Protein AF-A0AAV5A1U4-F1 (afdb_monomer)

Solvent-accessible surface area (backbone atoms only — not comparable to full-atom values): 5300 Å² total; per-residue (Å²): 130,87,66,90,68,62,92,54,95,63,76,71,74,65,72,47,90,89,53,77,76,76,58,66,82,44,46,66,75,99,74,33,49,88,55,48,71,59,50,55,55,47,49,52,51,52,53,52,51,48,62,73,75,46,87,90,74,83,73,100,62,89,70,80,87,67,86,73,82,72,96,77,82,85,129

Radius of gyration: 17.03 Å; Cα contacts (8 Å, |Δi|>4): 13; chains: 1; bounding box: 40×38×38 Å

Structure (mmCIF, N/CA/C/O backbone):
data_AF-A0AAV5A1U4-F1
#
_entry.id   AF-A0AAV5A1U4-F1
#
loop_
_atom_site.group_PDB
_atom_site.id
_atom_site.type_symbol
_atom_site.label_atom_id
_atom_site.label_alt_id
_atom_site.label_comp_id
_atom_site.label_asym_id
_atom_site.label_entity_id
_atom_site.label_seq_id
_atom_site.pdbx_PDB_ins_code
_atom_site.Cartn_x
_atom_site.Cartn_y
_atom_site.Cartn_z
_atom_site.occupancy
_atom_site.B_iso_or_equiv
_atom_site.auth_seq_id
_atom_site.auth_comp_id
_atom_site.auth_asym_id
_atom_site.auth_atom_id
_atom_site.pdbx_PDB_model_num
ATOM 1 N N . MET A 1 1 ? -5.705 -4.668 -15.009 1.00 65.94 1 MET A N 1
ATOM 2 C CA . MET A 1 1 ? -4.323 -5.214 -15.090 1.00 65.94 1 MET A CA 1
ATOM 3 C C . MET A 1 1 ? -4.084 -6.432 -14.177 1.00 65.94 1 MET A C 1
ATOM 5 O O . MET A 1 1 ? -3.061 -7.078 -14.347 1.00 65.94 1 MET A O 1
ATOM 9 N N . TYR A 1 2 ? -5.023 -6.809 -13.288 1.00 71.62 2 TYR A N 1
ATOM 10 C CA . TYR A 1 2 ? -4.920 -7.992 -12.407 1.00 71.62 2 TYR A CA 1
ATOM 11 C C . TYR A 1 2 ? -6.279 -8.699 -12.178 1.00 71.62 2 TYR A C 1
ATOM 13 O O . TYR A 1 2 ? -6.606 -9.049 -11.049 1.00 71.62 2 TYR A O 1
ATOM 21 N N . GLY A 1 3 ? -7.105 -8.870 -13.218 1.00 77.75 3 GLY A N 1
ATOM 22 C CA . GLY A 1 3 ? -8.424 -9.513 -13.089 1.00 77.75 3 GLY A CA 1
ATOM 23 C C . GLY A 1 3 ? -9.470 -8.978 -14.064 1.00 77.75 3 GLY A C 1
ATOM 24 O O . GLY A 1 3 ? -9.123 -8.221 -14.971 1.00 77.75 3 GLY A O 1
ATOM 25 N N . GLU A 1 4 ? -10.720 -9.398 -13.861 1.00 81.19 4 GLU A N 1
ATOM 26 C CA . GLU A 1 4 ? -11.909 -9.007 -14.640 1.00 81.19 4 GLU A CA 1
ATOM 27 C C . GLU A 1 4 ? -12.586 -7.755 -14.041 1.00 81.19 4 GLU A C 1
ATOM 29 O O . GLU A 1 4 ? -13.013 -6.870 -14.773 1.00 81.19 4 GLU A O 1
ATOM 34 N N . ASP A 1 5 ? -12.563 -7.621 -12.713 1.00 86.06 5 ASP A N 1
ATOM 35 C CA . ASP A 1 5 ? -13.098 -6.516 -11.906 1.00 86.06 5 ASP A CA 1
ATOM 36 C C . ASP A 1 5 ? -12.036 -5.426 -11.655 1.00 86.06 5 ASP A C 1
ATOM 38 O O . ASP A 1 5 ? -11.620 -5.152 -10.525 1.00 86.06 5 ASP A O 1
ATOM 42 N N . VAL A 1 6 ? -11.514 -4.853 -12.744 1.00 84.75 6 VAL A N 1
ATOM 43 C CA . VAL A 1 6 ? -10.394 -3.891 -12.691 1.00 84.75 6 VAL A CA 1
ATOM 44 C C . VAL A 1 6 ? -10.790 -2.501 -12.206 1.00 84.75 6 VAL A C 1
ATOM 46 O O . VAL A 1 6 ? -9.930 -1.809 -11.664 1.00 84.75 6 VAL A O 1
ATOM 49 N N . ASP A 1 7 ? -12.050 -2.119 -12.405 1.00 87.94 7 ASP A N 1
ATOM 50 C CA . ASP A 1 7 ? -12.585 -0.806 -12.030 1.00 87.94 7 ASP A CA 1
ATOM 51 C C . ASP A 1 7 ? -13.115 -0.793 -10.585 1.00 87.94 7 ASP A C 1
ATOM 53 O O . ASP A 1 7 ? -13.277 0.267 -9.988 1.00 87.94 7 ASP A O 1
ATOM 57 N N . ASP A 1 8 ? -13.310 -1.973 -9.988 1.00 88.56 8 ASP A N 1
ATOM 58 C CA . ASP A 1 8 ? -13.789 -2.124 -8.618 1.00 88.56 8 ASP A CA 1
ATOM 59 C C . ASP A 1 8 ? -12.627 -2.215 -7.622 1.00 88.56 8 ASP A C 1
ATOM 61 O O . ASP A 1 8 ? -11.635 -2.917 -7.846 1.00 88.56 8 ASP A O 1
ATOM 65 N N . PHE A 1 9 ? -12.758 -1.585 -6.451 1.00 86.50 9 PHE A N 1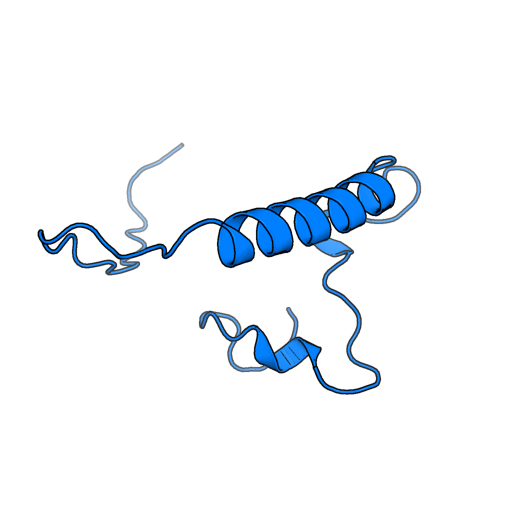
ATOM 66 C CA . PHE A 1 9 ? -11.806 -1.773 -5.353 1.00 86.50 9 PHE A CA 1
ATOM 67 C C . PHE A 1 9 ? -12.062 -3.100 -4.611 1.00 86.50 9 PHE A C 1
ATOM 69 O O . PHE A 1 9 ? -12.850 -3.171 -3.671 1.00 86.50 9 PHE A O 1
ATOM 76 N N . ASN A 1 10 ? -11.362 -4.165 -5.010 1.00 87.62 10 ASN A N 1
ATOM 77 C CA . ASN A 1 10 ? -11.432 -5.496 -4.397 1.00 87.62 10 ASN A CA 1
ATOM 78 C C . ASN A 1 10 ? -10.029 -5.996 -3.968 1.00 87.62 10 ASN A C 1
ATOM 80 O O . ASN A 1 10 ? -9.328 -6.657 -4.737 1.00 87.62 10 ASN A O 1
ATOM 84 N N . PRO A 1 11 ? -9.583 -5.710 -2.729 1.00 87.44 11 PRO A N 1
ATOM 85 C CA . PRO A 1 11 ? -8.261 -6.122 -2.248 1.00 87.44 11 PRO A CA 1
ATOM 86 C C . PRO A 1 11 ? -8.116 -7.645 -2.077 1.00 87.44 11 PRO A C 1
ATOM 88 O O . PRO A 1 11 ? -7.002 -8.163 -2.148 1.00 87.44 11 PRO A O 1
ATOM 91 N N . ALA A 1 12 ? -9.218 -8.389 -1.913 1.00 88.38 12 ALA A N 1
ATOM 92 C CA . ALA A 1 12 ? -9.186 -9.840 -1.704 1.00 88.38 12 ALA A CA 1
ATOM 93 C C . ALA A 1 12 ? -8.628 -10.616 -2.913 1.00 88.38 12 ALA A C 1
ATOM 95 O O . ALA A 1 12 ? -8.212 -11.769 -2.769 1.00 88.38 12 ALA A O 1
ATOM 96 N N . ARG A 1 13 ? -8.558 -9.988 -4.096 1.00 85.44 13 ARG A N 1
ATOM 97 C CA . ARG A 1 13 ? -7.980 -10.585 -5.311 1.00 85.44 13 ARG A CA 1
ATOM 98 C C . ARG A 1 13 ? -6.515 -11.019 -5.145 1.00 85.44 13 ARG A C 1
ATOM 100 O O . ARG A 1 13 ? -6.085 -11.938 -5.835 1.00 85.44 13 ARG A O 1
ATOM 107 N N . PHE A 1 14 ? -5.777 -10.395 -4.226 1.00 86.06 14 PHE A N 1
ATOM 108 C CA . PHE A 1 14 ? -4.356 -10.667 -3.976 1.00 86.06 14 PHE A CA 1
ATOM 109 C C . PHE A 1 14 ? -4.109 -11.704 -2.867 1.00 86.06 14 PHE A C 1
ATOM 111 O O . PHE A 1 14 ? -2.964 -12.005 -2.561 1.00 86.06 14 PHE A O 1
ATOM 118 N N . LEU A 1 15 ? -5.160 -12.283 -2.271 1.00 87.19 15 LEU A N 1
ATOM 119 C CA . LEU A 1 15 ? -5.021 -13.266 -1.185 1.00 87.19 15 LEU A CA 1
ATOM 120 C C . LEU A 1 15 ? -4.737 -14.699 -1.684 1.00 87.19 15 LEU A C 1
ATOM 122 O O . LEU A 1 15 ? -4.393 -15.572 -0.893 1.00 87.19 15 LEU A O 1
ATOM 126 N N . LYS A 1 16 ? -4.922 -14.973 -2.983 1.00 82.25 16 LYS A N 1
ATOM 127 C CA . LYS A 1 16 ? -4.721 -16.309 -3.569 1.00 82.25 16 LYS A CA 1
ATOM 128 C C . LYS A 1 16 ? -3.245 -16.571 -3.873 1.00 82.25 16 LYS A C 1
ATOM 130 O O . LYS A 1 16 ? -2.581 -15.738 -4.488 1.00 82.25 16 LYS A O 1
ATOM 135 N N . ASP A 1 17 ? -2.780 -17.778 -3.555 1.00 74.12 17 ASP A N 1
ATOM 136 C CA . ASP A 1 17 ? -1.421 -18.221 -3.871 1.00 74.12 17 ASP A CA 1
ATOM 137 C C . ASP A 1 17 ? -1.126 -18.139 -5.378 1.00 74.12 17 ASP A C 1
ATOM 139 O O . ASP A 1 17 ? -1.912 -18.582 -6.220 1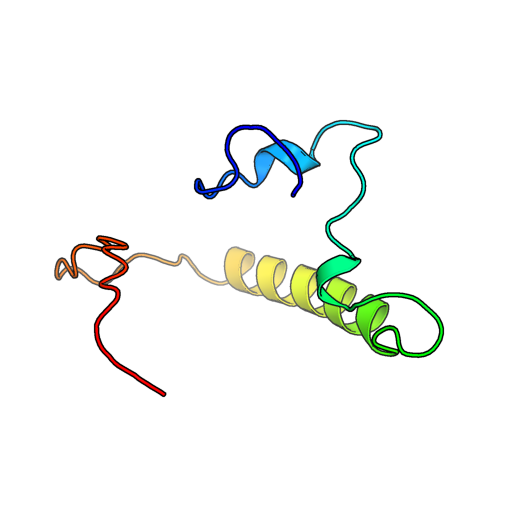.00 74.12 17 ASP A O 1
ATOM 143 N N . GLY A 1 18 ? 0.035 -17.577 -5.721 1.00 72.50 18 GLY A N 1
ATOM 144 C CA . GLY A 1 18 ? 0.503 -17.437 -7.104 1.00 72.50 18 GLY A CA 1
ATOM 145 C C . GLY A 1 18 ? 0.044 -16.165 -7.824 1.00 72.50 18 GLY A C 1
ATOM 146 O O . GLY A 1 18 ? 0.493 -15.916 -8.947 1.00 72.50 18 GLY A O 1
ATOM 147 N N . VAL A 1 19 ? -0.793 -15.332 -7.197 1.00 75.38 19 VAL A N 1
ATOM 148 C CA . VAL A 1 19 ? -1.053 -13.971 -7.683 1.00 75.38 19 VAL A CA 1
ATOM 149 C C . VAL A 1 19 ? 0.168 -13.110 -7.365 1.00 75.38 19 VAL A C 1
ATOM 151 O O . VAL A 1 19 ? 0.641 -13.083 -6.235 1.00 75.38 19 VAL A O 1
ATOM 154 N N . LYS A 1 20 ? 0.720 -12.433 -8.380 1.00 70.56 20 LYS A N 1
ATOM 155 C CA . LYS A 1 20 ? 1.827 -11.496 -8.167 1.00 70.56 20 LYS A CA 1
ATOM 156 C C . LYS A 1 20 ? 1.324 -10.268 -7.424 1.00 70.56 20 LYS A C 1
ATOM 158 O O . LYS A 1 20 ? 0.322 -9.682 -7.840 1.00 70.56 20 LYS A O 1
ATOM 163 N N . ASP A 1 21 ? 2.085 -9.850 -6.421 1.00 71.62 21 ASP A N 1
ATOM 164 C CA . ASP A 1 21 ? 1.902 -8.555 -5.786 1.00 71.62 21 ASP A CA 1
ATOM 165 C C . ASP A 1 21 ? 1.952 -7.428 -6.834 1.00 71.62 21 ASP A C 1
ATOM 167 O O . ASP A 1 21 ? 2.649 -7.542 -7.858 1.00 71.62 21 ASP A O 1
ATOM 171 N N . PRO A 1 22 ? 1.191 -6.339 -6.630 1.00 74.44 22 PRO A N 1
ATOM 172 C CA . PRO A 1 22 ? 1.100 -5.223 -7.565 1.00 74.44 22 PRO A CA 1
ATOM 173 C C . PRO A 1 22 ? 2.360 -4.328 -7.565 1.00 74.44 22 PRO A C 1
ATOM 175 O O . PRO A 1 22 ? 2.268 -3.104 -7.658 1.00 74.44 22 PRO A O 1
ATOM 178 N N . ASP A 1 23 ? 3.554 -4.929 -7.561 1.00 78.12 23 ASP A N 1
ATOM 179 C CA . ASP A 1 23 ? 4.873 -4.273 -7.562 1.00 78.12 23 ASP A CA 1
ATOM 180 C C . ASP A 1 23 ? 5.090 -3.335 -8.756 1.00 78.12 23 ASP A C 1
ATOM 182 O O . ASP A 1 23 ? 5.978 -2.480 -8.742 1.00 78.12 23 ASP A O 1
ATOM 186 N N . VAL A 1 24 ? 4.269 -3.469 -9.804 1.00 84.19 24 VAL A N 1
ATOM 187 C CA . VAL A 1 24 ? 4.268 -2.564 -10.961 1.00 84.19 24 VAL A CA 1
ATOM 188 C C . VAL A 1 24 ? 4.009 -1.111 -10.564 1.00 84.19 24 VAL A C 1
ATOM 190 O O . VAL A 1 24 ? 4.444 -0.218 -11.290 1.00 84.19 24 VAL A O 1
ATOM 193 N N . ALA A 1 25 ? 3.383 -0.863 -9.406 1.00 87.44 25 ALA A N 1
ATOM 194 C CA . ALA A 1 25 ? 3.218 0.475 -8.839 1.00 87.44 25 ALA A CA 1
ATOM 195 C C . ALA A 1 25 ? 4.565 1.191 -8.609 1.00 87.44 25 ALA A C 1
ATOM 197 O O . ALA A 1 25 ? 4.649 2.413 -8.715 1.00 87.44 25 ALA A O 1
ATOM 198 N N . PHE A 1 26 ? 5.641 0.435 -8.372 1.00 91.50 26 PHE A N 1
ATOM 199 C CA . PHE A 1 26 ? 7.002 0.948 -8.200 1.00 91.50 26 PHE A CA 1
ATOM 200 C C . PHE A 1 26 ? 7.831 0.956 -9.496 1.00 91.50 26 PHE A C 1
ATOM 202 O O . PHE A 1 26 ? 9.020 1.301 -9.478 1.00 91.50 26 PHE A O 1
ATOM 209 N N . GLY A 1 27 ? 7.222 0.586 -10.625 1.00 90.56 27 GLY A N 1
ATOM 210 C CA . GLY A 1 27 ? 7.873 0.470 -11.925 1.00 90.56 27 GLY A CA 1
ATOM 211 C C . GLY A 1 27 ? 8.669 -0.826 -12.106 1.00 90.56 27 GLY A C 1
ATOM 212 O O . GLY A 1 27 ? 8.618 -1.752 -11.301 1.00 90.56 27 GLY A O 1
ATOM 213 N N . PHE A 1 28 ? 9.419 -0.909 -13.205 1.00 90.00 28 PHE A N 1
ATOM 214 C CA . PHE A 1 28 ? 10.156 -2.113 -13.596 1.00 90.00 28 PHE A CA 1
ATOM 215 C C . PHE A 1 28 ? 11.528 -1.796 -14.207 1.00 90.00 28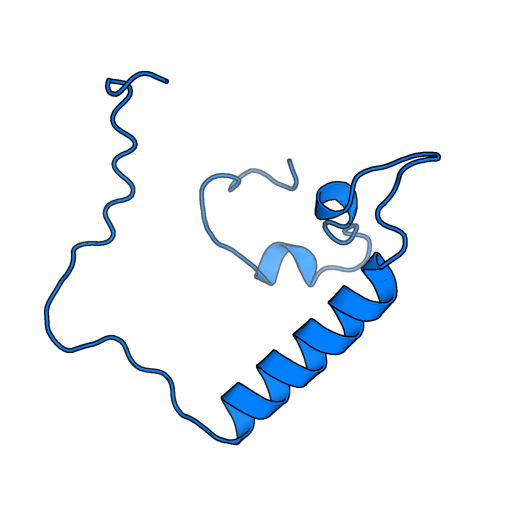 PHE A C 1
ATOM 217 O O . PHE A 1 28 ? 11.819 -0.681 -14.645 1.00 90.00 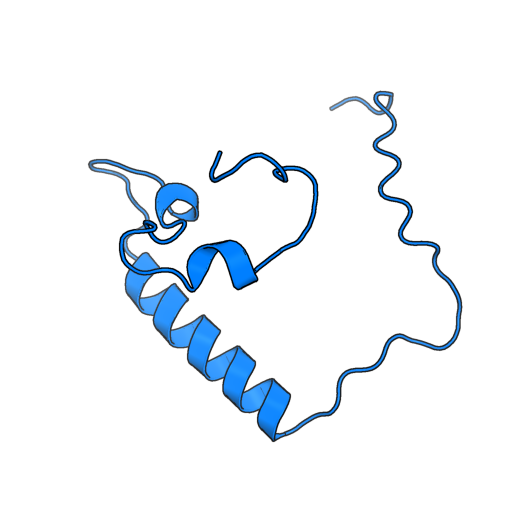28 PHE A O 1
ATOM 224 N N . GLY A 1 29 ? 12.390 -2.815 -14.258 1.00 90.69 29 GLY A N 1
ATOM 225 C CA . GLY A 1 29 ? 13.712 -2.736 -14.875 1.00 90.69 29 GLY A CA 1
ATOM 226 C C . GLY A 1 29 ? 14.744 -1.973 -14.041 1.00 90.69 29 GLY A C 1
ATOM 227 O O . GLY A 1 29 ? 14.659 -1.894 -12.820 1.00 90.69 29 GLY A O 1
ATOM 228 N N . ARG A 1 30 ? 15.754 -1.405 -14.713 1.00 93.62 30 ARG A N 1
ATOM 229 C CA . ARG A 1 30 ? 16.918 -0.766 -14.062 1.00 93.62 30 ARG A CA 1
ATOM 230 C C . ARG A 1 30 ? 16.593 0.508 -13.269 1.00 93.62 30 ARG A C 1
ATOM 232 O O . ARG A 1 30 ? 17.446 0.975 -12.528 1.00 93.62 30 ARG A O 1
ATOM 239 N N . ARG A 1 31 ? 15.403 1.086 -13.460 1.00 94.00 31 ARG A N 1
ATOM 240 C CA . ARG A 1 31 ? 14.926 2.298 -12.769 1.00 94.00 31 ARG A CA 1
ATOM 241 C C . ARG A 1 31 ? 13.724 2.019 -11.863 1.00 94.00 31 ARG A C 1
ATOM 243 O O . ARG A 1 31 ? 12.957 2.931 -11.578 1.00 94.00 31 ARG A O 1
ATOM 250 N N . VAL A 1 32 ? 13.543 0.766 -11.447 1.00 94.38 32 VAL A N 1
ATOM 251 C CA . VAL A 1 32 ? 12.551 0.421 -10.425 1.00 94.38 32 VAL A CA 1
ATOM 252 C C . VAL A 1 32 ? 12.808 1.226 -9.151 1.00 94.38 32 VAL A C 1
ATOM 254 O O . VAL A 1 32 ? 13.968 1.493 -8.825 1.00 94.38 32 VAL A O 1
ATOM 257 N N . CYS A 1 33 ? 11.743 1.623 -8.449 1.00 94.62 33 CYS A N 1
ATOM 258 C CA . CYS A 1 33 ? 11.860 2.405 -7.223 1.00 94.62 33 CYS A CA 1
ATOM 259 C C . CYS A 1 33 ? 12.838 1.725 -6.247 1.00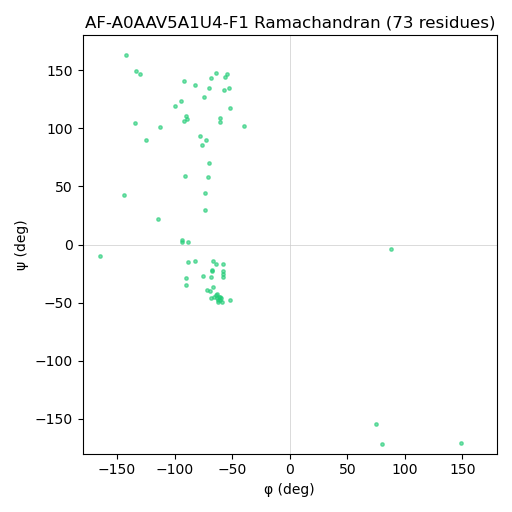 94.62 33 CYS A C 1
ATOM 261 O O . CYS A 1 33 ? 12.558 0.613 -5.781 1.00 94.62 33 CYS A O 1
ATOM 263 N N . PRO A 1 34 ? 13.969 2.370 -5.898 1.00 94.94 34 PRO A N 1
ATOM 264 C CA . PRO A 1 34 ? 14.940 1.777 -4.982 1.00 94.94 34 PRO A CA 1
ATOM 265 C C . PRO A 1 34 ? 14.377 1.652 -3.560 1.00 94.94 34 PRO A C 1
ATOM 267 O O . PRO A 1 34 ? 14.843 0.824 -2.784 1.00 94.94 34 PRO A O 1
ATOM 270 N N . GLY A 1 35 ? 13.357 2.451 -3.230 1.00 95.00 35 GLY A N 1
ATOM 271 C CA . GLY A 1 35 ? 12.696 2.461 -1.930 1.00 95.00 35 GLY A CA 1
ATOM 272 C C . GLY A 1 35 ? 11.534 1.479 -1.780 1.00 95.00 35 GLY A C 1
ATOM 273 O O . GLY A 1 35 ? 10.929 1.492 -0.715 1.00 95.00 35 GLY A O 1
ATOM 274 N N . ARG A 1 36 ? 11.206 0.644 -2.782 1.00 92.69 36 ARG A N 1
ATOM 275 C CA . ARG A 1 36 ? 9.990 -0.203 -2.759 1.00 92.69 36 ARG A CA 1
ATOM 276 C C . ARG A 1 36 ? 9.863 -1.047 -1.485 1.00 92.69 36 ARG A C 1
ATOM 278 O O . ARG A 1 36 ? 8.870 -0.964 -0.786 1.00 92.69 36 ARG A O 1
ATOM 285 N N . TRP A 1 37 ? 10.942 -1.726 -1.094 1.00 93.19 37 TRP A N 1
ATOM 286 C CA . TRP A 1 37 ? 10.944 -2.618 0.066 1.00 93.19 37 TRP A CA 1
ATOM 287 C C . TRP A 1 37 ? 10.755 -1.867 1.387 1.00 93.19 37 TRP A C 1
ATOM 289 O O . TRP A 1 37 ? 10.104 -2.356 2.311 1.00 93.19 37 TRP A O 1
ATOM 299 N N . MET A 1 38 ? 11.338 -0.667 1.472 1.00 96.12 38 MET A N 1
ATOM 300 C CA . MET A 1 38 ? 11.168 0.212 2.623 1.00 96.12 38 MET A CA 1
ATOM 301 C C . MET A 1 38 ? 9.731 0.732 2.676 1.00 96.12 38 MET A C 1
ATOM 303 O O . MET A 1 38 ? 9.123 0.687 3.740 1.00 96.12 38 MET A O 1
ATOM 307 N N . ALA A 1 39 ? 9.194 1.180 1.540 1.00 94.56 39 ALA A N 1
ATOM 308 C CA . ALA A 1 39 ? 7.834 1.688 1.433 1.00 94.56 39 ALA A CA 1
ATOM 309 C C . ALA A 1 39 ? 6.800 0.614 1.803 1.00 94.56 39 ALA A C 1
ATOM 311 O O . ALA A 1 39 ? 5.927 0.899 2.616 1.00 94.56 39 ALA A O 1
ATOM 312 N N . ASP A 1 40 ? 6.943 -0.617 1.306 1.00 92.50 40 ASP A N 1
ATOM 313 C CA . ASP A 1 40 ? 6.032 -1.727 1.620 1.00 92.50 40 ASP A CA 1
ATOM 314 C C . ASP A 1 40 ? 6.021 -2.043 3.118 1.00 92.50 40 ASP A C 1
ATOM 3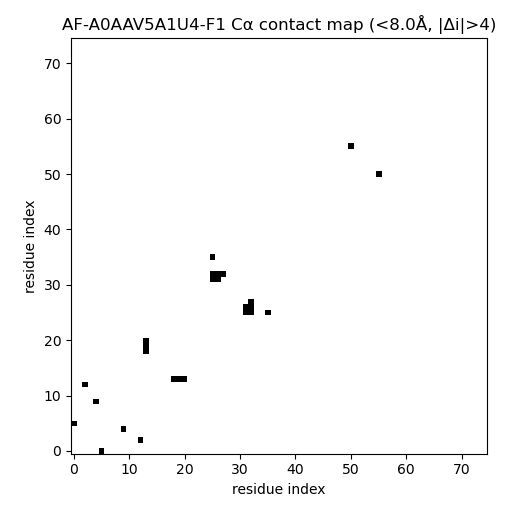16 O O . ASP A 1 40 ? 4.965 -2.104 3.753 1.00 92.50 40 ASP A O 1
ATOM 320 N N . SER A 1 41 ? 7.211 -2.161 3.713 1.00 95.19 41 SER A N 1
ATOM 321 C CA . SER A 1 41 ? 7.351 -2.428 5.148 1.00 95.19 41 SER A CA 1
ATOM 322 C C . SER A 1 41 ? 6.771 -1.288 5.992 1.00 95.19 41 SER A C 1
ATOM 324 O O . SER A 1 41 ? 6.078 -1.526 6.982 1.00 95.19 41 SER A O 1
ATOM 326 N N . GLN A 1 42 ? 7.036 -0.039 5.600 1.00 97.19 42 GLN A N 1
ATOM 327 C CA . GLN A 1 42 ? 6.521 1.141 6.290 1.00 97.19 42 GLN A CA 1
ATOM 328 C C . GLN A 1 42 ? 5.001 1.244 6.174 1.00 97.19 42 GLN A C 1
ATOM 330 O O . GLN A 1 42 ? 4.345 1.488 7.183 1.00 97.19 42 GLN A O 1
ATOM 335 N N . LEU A 1 43 ? 4.431 1.033 4.984 1.00 94.69 43 LEU A N 1
ATOM 336 C CA . LEU A 1 43 ? 2.986 1.066 4.760 1.00 94.69 43 LEU A CA 1
ATOM 337 C C . LEU A 1 43 ? 2.272 0.030 5.621 1.00 94.69 43 LEU A C 1
ATOM 339 O O . LEU A 1 43 ? 1.305 0.375 6.298 1.00 94.69 43 LEU A O 1
ATOM 343 N N . PHE A 1 44 ? 2.785 -1.201 5.663 1.00 94.88 44 PHE A N 1
ATOM 344 C CA . PHE A 1 44 ? 2.208 -2.249 6.499 1.00 94.88 44 PHE A CA 1
ATOM 345 C C . PHE A 1 44 ? 2.188 -1.850 7.981 1.00 94.88 44 PHE A C 1
ATOM 347 O O . PHE A 1 44 ? 1.141 -1.908 8.626 1.00 94.88 44 PHE A O 1
ATOM 354 N N . ILE A 1 45 ? 3.324 -1.384 8.512 1.00 97.88 45 ILE A N 1
ATOM 355 C CA . ILE A 1 45 ? 3.431 -0.974 9.919 1.00 97.88 45 ILE A CA 1
ATOM 356 C C . ILE A 1 45 ? 2.536 0.237 10.211 1.00 97.88 45 ILE A C 1
ATOM 358 O O . ILE A 1 45 ? 1.847 0.260 11.231 1.00 97.88 45 ILE A O 1
ATOM 362 N N . MET A 1 46 ? 2.511 1.243 9.335 1.00 97.94 46 MET A N 1
ATOM 363 C CA . MET A 1 46 ? 1.674 2.431 9.525 1.00 97.94 46 MET A CA 1
ATOM 364 C C . MET A 1 46 ? 0.190 2.070 9.538 1.00 97.94 46 MET A C 1
ATOM 366 O O . MET A 1 46 ? -0.520 2.464 10.456 1.00 97.94 46 MET A O 1
ATOM 370 N N . ILE A 1 47 ? -0.280 1.274 8.575 1.00 96.75 47 ILE A N 1
ATOM 371 C CA . ILE A 1 47 ? -1.687 0.860 8.519 1.00 96.75 47 ILE A CA 1
ATOM 372 C C . ILE A 1 47 ? -2.043 0.026 9.754 1.00 96.75 47 ILE A C 1
ATOM 374 O O . ILE A 1 47 ? -3.048 0.303 10.405 1.00 96.75 47 ILE A O 1
ATOM 378 N N . ALA A 1 48 ? -1.201 -0.941 10.130 1.00 97.38 48 ALA A N 1
ATOM 379 C CA . ALA A 1 48 ? -1.433 -1.768 11.310 1.00 97.38 48 ALA A CA 1
ATOM 380 C C . ALA A 1 48 ? -1.499 -0.935 12.601 1.00 97.38 48 ALA A C 1
ATOM 382 O O . ALA A 1 48 ? -2.405 -1.124 13.409 1.00 97.38 48 ALA A O 1
ATOM 383 N N . THR A 1 49 ? -0.578 0.015 12.783 1.00 98.38 49 THR A N 1
ATOM 384 C CA . THR A 1 49 ? -0.546 0.877 13.977 1.00 98.38 49 THR A CA 1
ATOM 385 C C . THR A 1 49 ? -1.722 1.851 14.022 1.00 98.38 49 THR A C 1
ATOM 387 O O . THR A 1 49 ? -2.320 2.025 15.083 1.00 98.38 49 THR A O 1
ATOM 390 N N . ILE A 1 50 ? -2.107 2.434 12.883 1.00 98.12 50 ILE A N 1
ATOM 391 C CA . ILE A 1 50 ? -3.283 3.308 12.783 1.00 98.12 50 ILE A CA 1
ATOM 392 C C . ILE A 1 50 ? -4.556 2.529 13.127 1.00 98.12 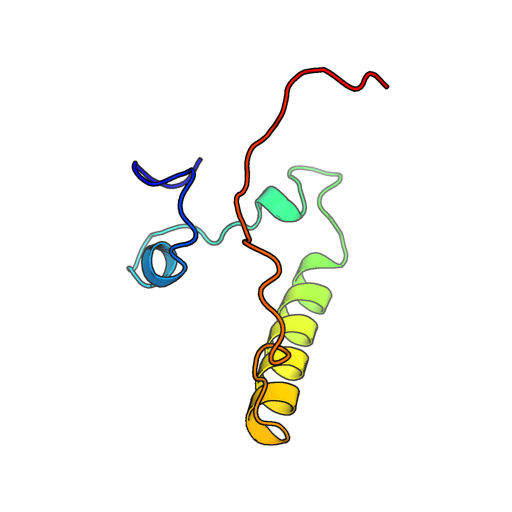50 ILE A C 1
ATOM 394 O O . ILE A 1 50 ? -5.327 2.987 13.965 1.00 98.12 50 ILE A O 1
ATOM 398 N N . LEU A 1 51 ? -4.758 1.348 12.534 1.00 96.75 51 LEU A N 1
ATOM 399 C CA . LEU A 1 51 ? -5.942 0.517 12.788 1.00 96.75 51 LEU A CA 1
ATOM 400 C C . LEU A 1 51 ? -5.972 -0.058 14.209 1.00 96.75 51 LEU A C 1
ATOM 402 O O . LEU A 1 51 ? -7.046 -0.312 14.747 1.00 96.75 51 LEU A O 1
ATOM 406 N N . GLN A 1 52 ? -4.806 -0.264 14.827 1.00 97.88 52 GLN A N 1
ATOM 407 C CA . GLN A 1 52 ? -4.717 -0.679 16.225 1.00 97.88 52 GLN A CA 1
ATOM 408 C C . GLN A 1 52 ? -5.093 0.459 17.185 1.00 97.88 52 GLN A C 1
ATOM 410 O O . GLN A 1 52 ? -5.711 0.204 18.218 1.00 97.88 52 GLN A O 1
ATOM 415 N N . ALA A 1 53 ? -4.693 1.696 16.881 1.00 98.25 53 ALA A N 1
ATOM 416 C CA . ALA A 1 53 ? -4.864 2.840 17.775 1.00 98.25 53 ALA A CA 1
ATOM 417 C C . ALA A 1 53 ? -6.189 3.594 17.571 1.00 98.25 53 ALA A C 1
ATOM 419 O O . ALA A 1 53 ? -6.695 4.198 18.519 1.00 98.25 53 ALA A O 1
ATOM 420 N N . PHE A 1 54 ? -6.750 3.576 16.360 1.00 97.12 54 PHE A N 1
ATOM 421 C CA . PHE A 1 54 ? -7.893 4.401 15.978 1.00 97.12 54 PHE A CA 1
ATOM 422 C C . PHE A 1 54 ? -8.968 3.602 15.243 1.00 97.12 54 PHE A C 1
ATOM 424 O O . PHE A 1 54 ? -8.685 2.687 14.472 1.00 97.12 54 PHE A O 1
ATOM 431 N N . LYS A 1 55 ? -10.223 4.026 15.423 1.00 95.25 55 LYS A N 1
ATOM 432 C CA . LYS A 1 55 ? -11.347 3.626 14.575 1.00 95.25 55 LYS A CA 1
ATOM 433 C C . LYS A 1 55 ? -11.609 4.746 13.570 1.00 95.25 55 LYS A C 1
ATOM 435 O O . LYS A 1 55 ? -11.885 5.871 13.973 1.00 95.25 55 LYS A O 1
ATOM 440 N N . ILE A 1 56 ? -11.487 4.442 12.281 1.00 92.50 56 ILE A N 1
ATOM 441 C CA . ILE A 1 56 ? -11.702 5.404 11.195 1.00 92.50 56 ILE A CA 1
ATOM 442 C C . ILE A 1 56 ? -13.146 5.268 10.720 1.00 92.50 56 ILE A C 1
ATOM 444 O O . ILE A 1 56 ? -13.565 4.179 10.329 1.00 92.50 56 ILE A O 1
ATOM 448 N N . GLU A 1 57 ? -13.895 6.366 10.748 1.00 91.75 57 GLU A N 1
ATOM 449 C CA . GLU A 1 57 ? -15.278 6.432 10.277 1.00 91.75 57 GLU A CA 1
ATOM 450 C C . GLU A 1 57 ? -15.438 7.631 9.327 1.00 91.75 57 GLU A C 1
ATOM 452 O O . GLU A 1 57 ? -14.741 8.640 9.491 1.00 91.75 57 GLU A O 1
ATOM 457 N N . PRO A 1 58 ? -16.301 7.532 8.301 1.00 85.31 58 PRO A N 1
ATOM 458 C CA . PRO A 1 58 ? -16.594 8.657 7.424 1.00 85.31 58 PRO A CA 1
ATOM 459 C C . PRO A 1 58 ? -17.272 9.786 8.208 1.00 85.31 58 PRO A C 1
ATOM 461 O O . PRO A 1 58 ? -18.028 9.546 9.147 1.00 85.31 58 PRO A O 1
ATOM 464 N N . HIS A 1 59 ? -17.018 11.029 7.805 1.00 82.88 59 HIS A N 1
ATOM 465 C CA . HIS A 1 59 ? -17.715 12.180 8.371 1.00 82.88 59 HIS A CA 1
ATOM 466 C C . HIS A 1 59 ? -19.196 12.172 7.954 1.00 82.88 59 HIS A C 1
ATOM 468 O O . HIS A 1 59 ? -19.518 11.827 6.818 1.00 82.88 59 HIS A O 1
ATOM 474 N N . GLU A 1 60 ? -20.086 12.588 8.857 1.00 70.38 60 GLU A N 1
ATOM 475 C CA . GLU A 1 60 ? -21.551 12.430 8.792 1.00 70.38 60 GLU A CA 1
ATOM 476 C C . GLU A 1 60 ? -22.267 13.352 7.774 1.00 70.38 60 GLU A C 1
ATOM 478 O O . GLU A 1 60 ? -23.424 13.729 7.935 1.00 70.38 60 GLU A O 1
ATOM 483 N N . SER A 1 61 ? -21.598 13.725 6.687 1.00 55.47 61 SER A N 1
ATOM 484 C CA . SER A 1 61 ? -22.179 14.519 5.607 1.00 55.47 61 SER A CA 1
ATOM 485 C C . SER A 1 61 ? -21.782 13.896 4.277 1.00 55.47 61 SER A C 1
ATOM 487 O O . SER A 1 61 ? -20.628 14.019 3.866 1.00 55.47 61 SER A O 1
ATOM 489 N N . GLU A 1 62 ? -22.742 13.213 3.649 1.00 58.78 62 GLU A N 1
ATOM 490 C CA . GLU A 1 62 ? -22.658 12.625 2.311 1.00 58.78 62 GLU A CA 1
ATOM 491 C C . GLU A 1 62 ? -21.914 13.547 1.340 1.00 58.78 62 GLU A C 1
ATOM 493 O O . GLU A 1 62 ? -22.463 14.507 0.800 1.00 58.78 62 GLU A O 1
ATOM 498 N N . ILE A 1 63 ? -20.656 13.222 1.071 1.00 58.94 63 ILE A N 1
ATOM 499 C CA . ILE A 1 63 ? -20.106 13.467 -0.250 1.00 58.94 63 ILE A CA 1
ATOM 500 C C . ILE A 1 63 ? -20.409 12.167 -0.984 1.00 58.94 63 ILE A C 1
ATOM 502 O O . ILE A 1 63 ? -19.847 11.137 -0.604 1.00 58.94 63 ILE A O 1
ATOM 506 N N . PRO A 1 64 ? -21.330 12.149 -1.963 1.00 57.19 64 PRO A N 1
ATOM 507 C CA . PRO A 1 64 ? -21.517 10.961 -2.767 1.00 57.19 64 PRO A CA 1
ATOM 508 C C . PRO A 1 64 ? -20.183 10.707 -3.463 1.00 57.19 64 PRO A C 1
ATOM 510 O O . PRO A 1 64 ? -19.786 11.465 -4.346 1.00 57.19 64 PRO A O 1
ATOM 513 N N . THR A 1 65 ? -19.471 9.662 -3.052 1.00 61.22 65 THR A N 1
ATOM 514 C CA . THR A 1 65 ? -18.350 9.105 -3.808 1.00 61.22 65 THR A CA 1
ATOM 515 C C . THR A 1 65 ? -18.934 8.438 -5.050 1.00 61.22 65 THR A C 1
ATOM 517 O O . THR A 1 65 ? -19.042 7.218 -5.138 1.00 61.22 65 THR A O 1
ATOM 520 N N . LYS A 1 66 ? -19.440 9.258 -5.972 1.00 55.88 66 LYS A N 1
ATOM 521 C CA . LYS A 1 66 ? -19.628 8.872 -7.359 1.00 55.88 66 LYS A CA 1
ATOM 522 C C . LYS A 1 66 ? -18.327 9.214 -8.052 1.00 55.88 66 LYS A C 1
ATOM 524 O O . LYS A 1 66 ? -18.034 10.389 -8.266 1.00 55.88 66 LYS A O 1
ATOM 529 N N . ASP A 1 67 ? -17.569 8.185 -8.398 1.00 61.69 67 ASP A N 1
ATOM 530 C CA . ASP A 1 67 ? -16.460 8.283 -9.342 1.00 61.69 67 ASP A CA 1
ATOM 531 C C . ASP A 1 67 ? -17.010 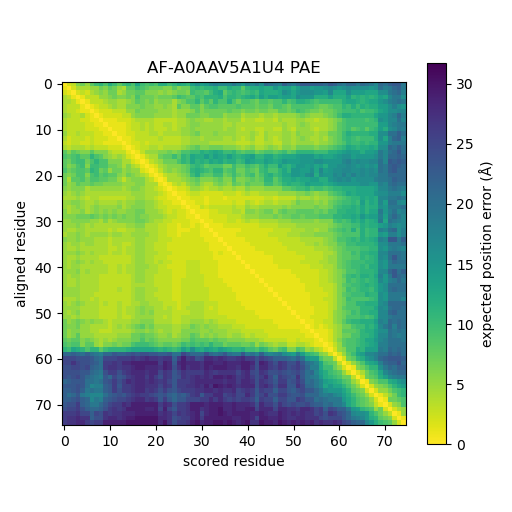8.496 -10.763 1.00 61.69 67 ASP A C 1
ATOM 533 O O . ASP A 1 67 ? -16.767 7.718 -11.684 1.00 61.69 67 ASP A O 1
ATOM 537 N N . ASP A 1 68 ? -17.786 9.565 -10.956 1.00 55.34 68 ASP A N 1
ATOM 538 C CA . ASP A 1 68 ? -18.174 10.021 -12.281 1.00 55.34 68 ASP A CA 1
ATOM 539 C C . ASP A 1 68 ? -16.943 10.720 -12.874 1.00 55.34 68 ASP A C 1
ATOM 541 O O . ASP A 1 68 ? -16.756 11.933 -12.754 1.00 55.34 68 ASP A O 1
ATOM 545 N N . PHE A 1 69 ? -16.051 9.940 -13.488 1.00 65.12 69 PHE A N 1
ATOM 546 C CA . PHE A 1 69 ? -15.008 10.488 -14.346 1.00 65.12 69 PHE A CA 1
ATOM 547 C C . PHE A 1 69 ? -15.687 11.236 -15.498 1.00 65.12 69 PHE A C 1
ATOM 549 O O . PHE A 1 69 ? -16.238 10.625 -16.413 1.00 65.12 69 PHE A O 1
ATOM 556 N N . VAL A 1 70 ? -15.667 12.570 -15.449 1.00 61.75 70 VAL A N 1
ATOM 557 C CA . VAL A 1 70 ? -16.183 13.419 -16.525 1.00 61.75 70 VAL A CA 1
ATOM 558 C C . VAL A 1 70 ? -15.026 13.741 -17.479 1.00 61.75 70 VAL A C 1
ATOM 560 O O . VAL A 1 70 ? -14.159 14.548 -17.128 1.00 61.75 70 VAL A O 1
ATOM 563 N N . PRO A 1 71 ? -14.964 13.156 -18.691 1.00 56.44 71 PRO A N 1
ATOM 564 C CA . PRO A 1 71 ? -13.951 13.518 -19.674 1.00 56.44 71 PRO A CA 1
ATOM 565 C C . PRO A 1 71 ? -14.293 14.899 -20.246 1.00 56.44 71 PRO A C 1
ATOM 567 O O . PRO A 1 71 ? -15.045 15.021 -21.211 1.00 56.44 71 PRO A O 1
ATOM 570 N N . GLY A 1 72 ? -13.788 15.961 -19.619 1.00 62.72 72 GLY A N 1
ATOM 571 C CA . GLY A 1 72 ? -14.077 17.325 -20.072 1.00 62.72 72 GLY A CA 1
ATOM 572 C C . GLY A 1 72 ? -13.194 18.440 -19.521 1.00 62.72 72 GLY A C 1
ATOM 573 O O . GLY A 1 72 ? -13.261 19.549 -20.043 1.00 62.72 72 GLY A O 1
ATOM 574 N N . VAL A 1 73 ? -12.347 18.186 -18.519 1.00 58.75 73 VAL A N 1
ATOM 575 C CA . VAL A 1 73 ? -11.427 19.210 -18.001 1.00 58.75 73 VAL A CA 1
ATOM 576 C C . VAL A 1 73 ? -9.991 18.814 -18.327 1.00 58.75 73 VAL A C 1
ATOM 578 O O . VAL A 1 73 ? -9.390 17.934 -17.725 1.00 58.75 73 VAL A O 1
ATOM 581 N N . ILE A 1 74 ? -9.521 19.470 -19.375 1.00 5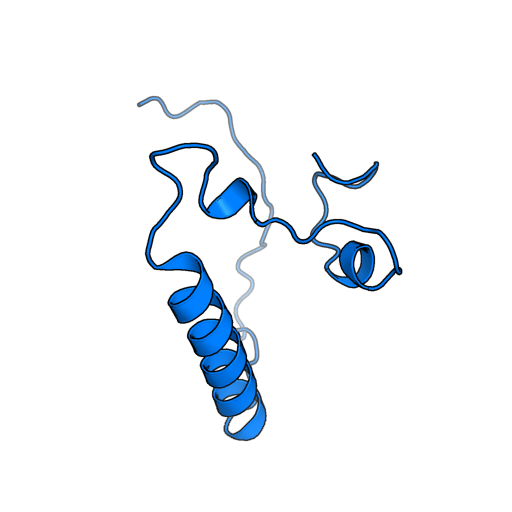1.56 74 ILE A N 1
ATOM 582 C CA . ILE A 1 74 ? -8.193 19.475 -19.983 1.00 51.56 74 ILE A CA 1
ATOM 583 C C . ILE A 1 74 ? -7.092 19.784 -18.953 1.00 51.56 74 ILE A C 1
ATOM 585 O O . ILE A 1 74 ? -7.184 20.782 -18.236 1.00 51.56 74 ILE A O 1
ATOM 589 N N . SER A 1 75 ? -6.009 19.004 -18.986 1.00 45.25 75 SER A N 1
ATOM 590 C CA . SER A 1 75 ? -4.644 19.548 -18.954 1.00 45.25 75 SER A CA 1
ATOM 591 C C . SER A 1 75 ? -3.942 19.144 -20.240 1.00 45.25 75 SER A C 1
ATOM 593 O O . SER A 1 75 ? -3.985 17.922 -20.520 1.00 45.25 75 SER A O 1
#

Mean predicted aligned error: 10.06 Å

Sequence (75 aa):
MYGEDVDDFNPARFLKDGVKDPDVAFGFGRRVCPGRWMADSQLFIMIATILQAFKIEPHESEIPTKDDFVPGVIS

InterPro domains:
  IPR001128 Cytochrome P450 [PF00067] (7-69)
  IPR002401 Cytochrome P450, E-class, group I [PR00463] (23-33)
  IPR002401 Cytochrome P450, E-class, group I [PR00463] (33-56)
  IPR017972 Cytochrome P450, conserved site [PS00086] (26-35)
  IPR036396 Cytochrome P450 superfamily [G3DSA:1.10.630.10] (1-73)
  IPR036396 Cytochrome P450 superfamily [SSF48264] (2-63)
  IPR050364 Cytochrome P450 monooxygenase, fungi [PTHR46300] (2-74)

Secondary structure (DSSP, 8-state):
--SS--SS--GGGGSSTTPPP-GGGG--GGGS-TTHHHHHHHHHHHHHHHHHH------SS---------TT---

Organism: NCBI:txid1419009

pLDDT: mean 82.19, std 14.61, range [45.25, 98.38]

Foldseek 3Di:
DQDDPPVDPDPCSCVDPPRDDPLCVQPDDPNRNPCSVVVVVVVVVVVVVCVVVDDDDDDPDDPPPPPPPDPDDDD